Protein AF-A0A2P5XQJ5-F1 (afdb_monomer_lite)

Secondary structure (DSSP, 8-state):
-HHHHHHH-TT-SS---EEEE---HHHHHHH-TTS---GGGHHHHHHHHHHHHHH-S-EEEE--TTTTHHHHHHHHHHHHHHHHHHHHHT----

Structure (mmCIF, N/CA/C/O backbone):
data_AF-A0A2P5XQJ5-F1
#
_entry.id   AF-A0A2P5XQJ5-F1
#
loop_
_atom_site.group_PDB
_atom_site.id
_atom_site.type_symbol
_atom_site.label_atom_id
_atom_site.label_alt_id
_atom_site.label_comp_id
_atom_site.label_asym_id
_atom_site.label_entity_id
_atom_site.label_seq_id
_atom_site.pdbx_PDB_ins_code
_atom_site.Cartn_x
_atom_site.Cartn_y
_atom_site.Cartn_z
_atom_site.occupancy
_atom_site.B_iso_or_equiv
_atom_site.auth_seq_id
_atom_site.auth_comp_id
_atom_site.auth_asym_id
_atom_site.auth_atom_id
_atom_site.pdbx_PDB_model_num
ATOM 1 N N . MET A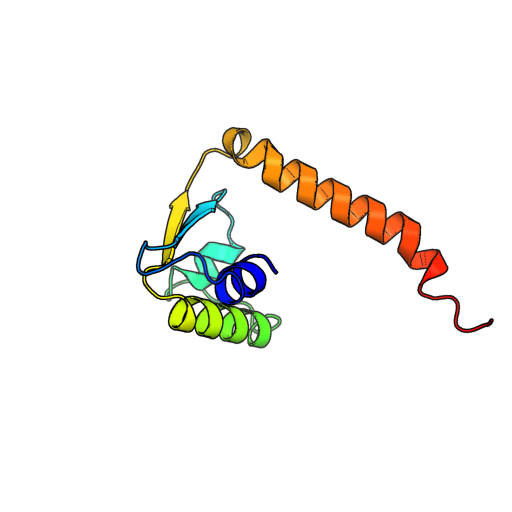 1 1 ? -1.670 5.626 -4.931 1.00 58.56 1 MET A N 1
ATOM 2 C CA . MET A 1 1 ? -2.295 6.428 -6.012 1.00 58.56 1 MET A CA 1
ATOM 3 C C . MET A 1 1 ? -3.380 5.653 -6.761 1.00 58.56 1 MET A C 1
ATOM 5 O O . MET A 1 1 ? -4.448 6.214 -6.951 1.00 58.56 1 MET A O 1
ATOM 9 N N . ALA A 1 2 ? -3.165 4.374 -7.104 1.00 67.62 2 ALA A N 1
ATOM 10 C CA . ALA A 1 2 ? -4.147 3.539 -7.811 1.00 67.62 2 ALA A CA 1
ATOM 11 C C . ALA A 1 2 ? -5.531 3.469 -7.130 1.00 67.62 2 ALA A C 1
ATOM 13 O O . ALA A 1 2 ? -6.533 3.754 -7.769 1.00 67.62 2 ALA A O 1
ATOM 14 N N . LEU A 1 3 ? -5.599 3.218 -5.817 1.00 67.69 3 LEU A N 1
ATOM 15 C CA . LEU A 1 3 ? -6.870 3.158 -5.069 1.00 67.69 3 LEU A CA 1
ATOM 16 C C . LEU A 1 3 ? -7.719 4.447 -5.165 1.00 67.69 3 LEU A C 1
ATOM 18 O O . LEU A 1 3 ? -8.940 4.382 -5.254 1.00 67.69 3 LEU A O 1
ATOM 22 N N . LYS A 1 4 ? -7.085 5.632 -5.212 1.00 70.69 4 LYS A N 1
ATOM 23 C CA . LYS A 1 4 ? -7.796 6.912 -5.427 1.00 70.69 4 LYS A CA 1
ATOM 24 C C . LYS A 1 4 ? -8.408 7.002 -6.828 1.00 70.69 4 LYS A C 1
ATOM 26 O O . LYS A 1 4 ? -9.431 7.657 -6.987 1.00 70.69 4 LYS A O 1
ATOM 31 N N . LEU A 1 5 ? -7.750 6.419 -7.834 1.00 70.00 5 LEU A N 1
ATOM 32 C CA . LEU A 1 5 ? -8.275 6.358 -9.200 1.00 70.00 5 LEU A CA 1
ATOM 33 C C . LEU A 1 5 ? -9.464 5.398 -9.260 1.00 70.00 5 LEU A C 1
ATOM 35 O O . LEU A 1 5 ? -10.485 5.758 -9.831 1.00 70.00 5 LEU A O 1
ATOM 39 N N . PHE A 1 6 ? -9.366 4.246 -8.588 1.00 69.94 6 PHE A N 1
ATOM 40 C CA . PHE A 1 6 ? -10.463 3.281 -8.487 1.00 69.94 6 PHE A CA 1
ATOM 41 C C . PHE A 1 6 ? -11.716 3.878 -7.840 1.00 69.94 6 PHE A C 1
ATOM 43 O O . PHE A 1 6 ? -12.790 3.753 -8.409 1.00 69.94 6 PHE A O 1
ATOM 50 N N . LEU A 1 7 ? -11.586 4.623 -6.736 1.00 69.12 7 LEU A N 1
ATOM 51 C CA . LEU A 1 7 ? -12.730 5.315 -6.117 1.00 69.12 7 LEU A CA 1
ATOM 52 C C . LEU A 1 7 ? -13.412 6.351 -7.015 1.00 69.12 7 LEU A C 1
ATOM 54 O O . LEU A 1 7 ? -14.569 6.689 -6.791 1.00 69.12 7 LEU A O 1
ATOM 58 N N . LYS A 1 8 ? -12.685 6.918 -7.980 1.00 75.31 8 LYS A N 1
ATOM 59 C CA . LYS A 1 8 ? -13.226 7.916 -8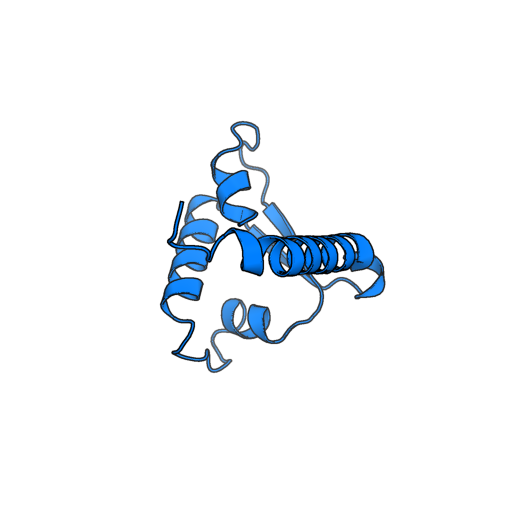.910 1.00 75.31 8 LYS A CA 1
ATOM 60 C C . LYS A 1 8 ? -13.812 7.291 -10.172 1.00 75.31 8 LYS A C 1
ATOM 62 O O . LYS A 1 8 ? -14.520 7.981 -10.900 1.00 75.31 8 LYS A O 1
ATOM 67 N N . ALA A 1 9 ? -13.497 6.031 -10.457 1.00 70.75 9 ALA A N 1
ATOM 68 C CA . ALA A 1 9 ? -14.023 5.335 -11.615 1.00 70.75 9 ALA A CA 1
ATOM 69 C C . ALA A 1 9 ? -15.469 4.906 -11.325 1.00 70.75 9 ALA A C 1
ATOM 71 O O . ALA A 1 9 ? -15.717 4.036 -10.500 1.00 70.75 9 ALA A O 1
ATOM 72 N N . THR A 1 10 ? -16.429 5.499 -12.033 1.00 59.59 10 THR A N 1
ATOM 73 C CA . THR A 1 10 ? -17.875 5.229 -11.910 1.00 59.59 10 THR A CA 1
ATOM 74 C C . THR A 1 10 ? -18.302 3.839 -12.404 1.00 59.59 10 THR A C 1
ATOM 76 O O . THR A 1 10 ? -19.484 3.526 -12.391 1.00 59.59 10 THR A O 1
ATOM 79 N N . MET A 1 11 ? -17.361 3.010 -12.864 1.00 58.00 11 MET A N 1
ATOM 80 C CA . MET A 1 11 ? -17.630 1.759 -13.584 1.00 58.00 11 MET A CA 1
ATOM 81 C C . MET A 1 11 ? -17.676 0.502 -12.708 1.00 58.00 11 MET A C 1
ATOM 83 O O . MET A 1 11 ? -17.942 -0.579 -13.226 1.00 58.00 11 MET A O 1
ATOM 87 N N . PHE A 1 12 ? -17.408 0.607 -11.407 1.00 55.25 12 PHE A N 1
ATOM 88 C CA . PHE A 1 12 ? -17.330 -0.560 -10.530 1.00 55.25 12 PHE A CA 1
ATOM 89 C C . PHE A 1 12 ? -18.500 -0.567 -9.550 1.00 55.25 12 PHE A C 1
ATOM 91 O O . PHE A 1 12 ? -18.364 -0.231 -8.378 1.00 55.25 12 PHE A O 1
ATOM 98 N N . GLU A 1 13 ? -19.673 -0.963 -10.040 1.00 53.72 13 GLU A N 1
ATOM 99 C CA . GLU A 1 13 ? -20.730 -1.446 -9.159 1.00 53.72 13 GLU A CA 1
ATOM 100 C C . GLU A 1 13 ? -20.271 -2.784 -8.564 1.00 53.72 13 GLU A C 1
ATOM 102 O O . GLU A 1 13 ? -20.104 -3.761 -9.285 1.00 53.72 13 GLU A O 1
ATOM 107 N N . SER A 1 14 ? -20.056 -2.843 -7.248 1.00 55.66 14 SER A N 1
ATOM 108 C CA . SER A 1 14 ? -20.088 -4.072 -6.431 1.00 55.66 14 SER A CA 1
ATOM 109 C C . SER A 1 14 ? -19.065 -5.199 -6.698 1.00 55.66 14 SER A C 1
ATOM 111 O O . SER A 1 14 ? -19.074 -6.184 -5.956 1.00 55.66 14 SER A O 1
ATOM 113 N N . HIS A 1 15 ? -18.194 -5.132 -7.704 1.00 60.88 15 HIS A N 1
ATOM 114 C CA . HIS A 1 15 ? -17.239 -6.216 -7.959 1.00 60.88 15 HIS A CA 1
ATOM 115 C C . HIS A 1 15 ? -15.985 -5.979 -7.115 1.00 60.88 15 HIS A C 1
ATOM 117 O O . HIS A 1 15 ? -15.278 -4.993 -7.311 1.00 60.88 15 HIS A O 1
ATOM 123 N N . GLY A 1 16 ? -15.748 -6.859 -6.139 1.00 69.94 16 GLY A N 1
ATOM 124 C CA . GLY A 1 16 ? -14.619 -6.755 -5.217 1.00 69.94 16 GLY A CA 1
ATOM 125 C C . GLY A 1 16 ? -13.290 -6.533 -5.945 1.00 69.94 16 GLY A C 1
ATOM 126 O O . GLY A 1 16 ? -12.983 -7.206 -6.930 1.00 69.94 16 GLY A O 1
ATOM 127 N N . LEU A 1 17 ? -12.505 -5.564 -5.474 1.00 80.12 17 LEU A N 1
ATOM 128 C CA . LEU A 1 17 ? -11.223 -5.210 -6.075 1.00 80.12 17 LEU A CA 1
ATOM 129 C C . LEU A 1 17 ? -10.158 -6.234 -5.666 1.00 80.12 17 LEU A C 1
ATOM 131 O O . LEU A 1 17 ? -9.755 -6.281 -4.505 1.00 80.12 17 LEU A O 1
ATOM 135 N N . LEU A 1 18 ? -9.661 -7.022 -6.617 1.00 84.19 18 LEU A N 1
ATOM 136 C CA . LEU A 1 18 ? -8.535 -7.925 -6.384 1.00 84.19 18 LEU A CA 1
ATOM 137 C C . LEU A 1 18 ? -7.215 -7.226 -6.723 1.00 84.19 18 LEU A C 1
ATOM 139 O O . LEU A 1 18 ? -7.005 -6.762 -7.842 1.00 84.19 18 LEU A O 1
ATOM 143 N N . ILE A 1 19 ? -6.325 -7.140 -5.737 1.00 83.25 19 ILE A N 1
ATOM 144 C CA . ILE A 1 19 ? -5.008 -6.519 -5.859 1.00 83.25 19 ILE A CA 1
ATOM 145 C C . ILE A 1 19 ? -3.955 -7.620 -5.863 1.00 83.25 19 ILE A C 1
ATOM 147 O O . ILE A 1 19 ? -3.654 -8.228 -4.832 1.00 83.25 19 ILE A O 1
ATOM 151 N N . GLU A 1 20 ? -3.375 -7.848 -7.035 1.00 85.56 20 GLU A N 1
ATOM 152 C CA . GLU A 1 20 ? -2.225 -8.728 -7.205 1.00 85.56 20 GLU A CA 1
ATOM 153 C C . GLU A 1 20 ? -0.942 -8.006 -6.790 1.00 85.56 20 GLU A C 1
ATOM 155 O O . GLU A 1 20 ? -0.698 -6.855 -7.168 1.00 85.56 20 GLU A O 1
ATOM 160 N N . ARG A 1 21 ? -0.118 -8.672 -5.981 1.00 78.62 21 ARG A N 1
ATOM 161 C CA . ARG A 1 21 ? 1.104 -8.085 -5.427 1.00 78.62 21 ARG A CA 1
ATOM 162 C C . ARG A 1 21 ? 2.257 -9.065 -5.386 1.00 78.62 21 ARG A C 1
ATOM 164 O O . ARG A 1 21 ? 2.061 -10.261 -5.215 1.00 78.62 21 ARG A O 1
ATOM 171 N N . ASP A 1 22 ? 3.471 -8.540 -5.400 1.00 80.69 22 ASP A N 1
ATOM 172 C CA . ASP A 1 22 ? 4.620 -9.293 -4.924 1.00 80.69 22 ASP A CA 1
ATOM 173 C C . ASP A 1 22 ? 4.610 -9.376 -3.379 1.00 80.69 22 ASP A C 1
ATOM 175 O O . ASP A 1 22 ? 4.090 -8.485 -2.686 1.00 80.69 22 ASP A O 1
ATOM 179 N N . PRO A 1 23 ? 5.157 -10.456 -2.797 1.00 69.69 23 PRO A N 1
ATOM 180 C CA . PRO A 1 23 ? 5.273 -10.596 -1.352 1.00 69.69 23 PRO A CA 1
ATOM 181 C C . PRO A 1 23 ? 6.301 -9.594 -0.804 1.00 69.69 23 PRO A C 1
ATOM 183 O O . PRO A 1 23 ? 7.481 -9.895 -0.654 1.00 69.69 23 PRO A O 1
ATOM 186 N N . SER A 1 24 ? 5.840 -8.382 -0.499 1.00 76.50 24 SER A N 1
ATOM 187 C CA . SER A 1 24 ? 6.627 -7.326 0.138 1.00 76.50 24 SER A CA 1
ATOM 188 C C . SER A 1 24 ? 6.243 -7.135 1.607 1.00 76.50 24 SER A C 1
ATOM 190 O O . SER A 1 24 ? 5.086 -7.308 2.006 1.00 76.50 24 SER A O 1
ATOM 192 N N . THR A 1 25 ? 7.221 -6.731 2.422 1.00 74.19 25 THR A N 1
ATOM 193 C CA . THR A 1 25 ? 7.045 -6.465 3.860 1.00 74.19 25 THR A CA 1
ATOM 194 C C . THR A 1 25 ? 6.068 -5.320 4.122 1.00 74.19 25 THR A C 1
ATOM 196 O O . THR A 1 25 ? 5.314 -5.362 5.088 1.00 74.19 25 THR A O 1
ATOM 199 N N . ALA A 1 26 ? 6.030 -4.325 3.231 1.00 71.94 26 ALA A N 1
ATOM 200 C CA . ALA A 1 26 ? 5.192 -3.139 3.386 1.00 71.94 26 ALA A CA 1
ATOM 201 C C . ALA A 1 26 ? 3.695 -3.464 3.426 1.00 71.94 26 ALA A C 1
ATOM 203 O O . ALA A 1 26 ? 2.950 -2.857 4.187 1.00 71.94 26 ALA A O 1
ATOM 204 N N . ILE A 1 27 ? 3.262 -4.444 2.632 1.00 76.06 27 ILE A N 1
ATOM 205 C CA . ILE A 1 27 ? 1.863 -4.874 2.607 1.00 76.06 27 ILE A CA 1
ATOM 206 C C . ILE A 1 27 ? 1.571 -5.855 3.748 1.00 76.06 27 ILE A C 1
ATOM 208 O O . ILE A 1 27 ? 0.456 -5.883 4.256 1.00 76.06 27 ILE A O 1
ATOM 212 N N . LEU A 1 28 ? 2.565 -6.616 4.219 1.00 79.75 28 LEU A N 1
ATOM 213 C CA . LEU A 1 28 ? 2.393 -7.432 5.427 1.00 79.75 28 LEU A CA 1
ATOM 214 C C . LEU A 1 28 ? 2.099 -6.566 6.658 1.00 79.75 28 LEU A C 1
ATOM 216 O O . LEU A 1 28 ? 1.260 -6.953 7.455 1.00 79.75 28 LEU A O 1
ATOM 220 N N . TRP A 1 29 ? 2.691 -5.372 6.768 1.00 81.38 29 TRP A N 1
ATOM 221 C CA . TRP A 1 29 ? 2.339 -4.397 7.815 1.00 81.38 29 TRP A CA 1
ATOM 222 C C . TRP A 1 29 ? 0.902 -3.874 7.740 1.00 81.38 29 TRP A C 1
ATOM 224 O O . TRP A 1 29 ? 0.434 -3.257 8.691 1.00 81.38 29 TRP A O 1
ATOM 234 N N . PHE A 1 30 ? 0.238 -4.056 6.601 1.00 79.31 30 PHE A N 1
ATOM 235 C CA . PHE A 1 30 ? -1.138 -3.626 6.384 1.00 79.31 30 PHE A CA 1
ATOM 236 C C . PHE A 1 30 ? -2.134 -4.781 6.555 1.00 79.31 30 PHE A C 1
ATOM 238 O O . PHE A 1 30 ? -3.197 -4.595 7.128 1.00 79.31 30 PHE A O 1
ATOM 245 N N . ILE A 1 31 ? -1.798 -5.976 6.061 1.00 79.25 31 ILE A N 1
ATOM 246 C CA . ILE A 1 31 ? -2.693 -7.145 6.091 1.00 79.25 31 ILE A CA 1
ATOM 247 C C . ILE A 1 31 ? -2.627 -7.880 7.435 1.00 79.25 31 ILE A C 1
ATOM 249 O O . ILE A 1 31 ? -3.628 -8.428 7.888 1.00 79.25 31 ILE A O 1
ATOM 253 N N . ASP A 1 32 ? -1.449 -7.937 8.055 1.00 79.69 32 ASP A N 1
ATOM 254 C CA . ASP A 1 32 ? -1.208 -8.714 9.267 1.00 79.69 32 ASP A CA 1
ATOM 255 C C . ASP A 1 32 ? -1.003 -7.779 10.463 1.00 79.69 32 ASP A C 1
ATOM 257 O O . ASP A 1 32 ? 0.068 -7.197 10.649 1.00 79.69 32 ASP A O 1
ATOM 261 N N . ALA A 1 33 ? -2.036 -7.679 11.303 1.00 72.81 33 ALA A N 1
ATOM 262 C CA . ALA A 1 33 ? -2.037 -6.858 12.512 1.00 72.81 33 ALA A CA 1
ATOM 263 C C . ALA A 1 33 ? -0.971 -7.278 13.544 1.00 72.81 33 ALA A C 1
ATOM 265 O O . ALA A 1 33 ? -0.657 -6.505 14.448 1.00 72.81 33 ALA A O 1
ATOM 266 N N . SER A 1 34 ? -0.391 -8.480 13.425 1.00 74.94 34 SER A N 1
ATOM 267 C CA . SER A 1 34 ? 0.712 -8.922 14.288 1.00 74.94 34 SER A CA 1
ATOM 268 C C . SER A 1 34 ? 2.063 -8.312 13.900 1.00 74.94 34 SER A C 1
ATOM 270 O O . SER A 1 34 ? 3.022 -8.373 14.676 1.00 74.94 34 SER A O 1
ATOM 272 N N . LYS A 1 35 ? 2.178 -7.718 12.705 1.00 78.94 35 LYS A N 1
ATOM 273 C CA . LYS A 1 35 ? 3.421 -7.098 12.247 1.00 78.94 35 LYS A CA 1
ATOM 274 C C . LYS A 1 35 ? 3.500 -5.653 12.718 1.00 78.94 35 LYS A C 1
ATOM 276 O O . LYS A 1 35 ? 2.640 -4.831 12.428 1.00 78.94 35 LYS A O 1
ATOM 281 N N . LEU A 1 36 ? 4.605 -5.330 13.388 1.00 77.44 36 LEU A N 1
ATOM 282 C CA . LEU A 1 36 ? 4.915 -3.971 13.821 1.00 77.44 36 LEU A CA 1
ATOM 283 C C . LEU A 1 36 ? 5.054 -3.044 12.611 1.00 77.44 36 LEU A C 1
ATOM 285 O O . LEU A 1 36 ? 6.000 -3.143 11.826 1.00 77.44 36 LEU A O 1
ATOM 289 N N . GLN A 1 37 ? 4.090 -2.142 12.483 1.00 79.75 37 GLN A N 1
ATOM 290 C CA . GLN A 1 37 ? 4.072 -1.112 11.464 1.00 79.75 37 GLN A CA 1
ATOM 291 C C . GLN A 1 37 ? 5.033 0.026 11.852 1.00 79.75 37 GLN A C 1
ATOM 293 O O . GLN A 1 37 ? 4.990 0.509 12.987 1.00 79.75 37 GLN A O 1
ATOM 298 N N . PRO A 1 38 ? 5.894 0.510 10.940 1.00 85.00 38 PRO A N 1
ATOM 299 C CA . PRO A 1 38 ? 6.742 1.657 11.237 1.00 85.00 38 PRO A CA 1
ATOM 300 C C . PRO A 1 38 ? 5.901 2.928 11.415 1.00 85.00 38 PRO A C 1
ATOM 302 O O . PRO A 1 38 ? 5.216 3.359 10.484 1.00 85.00 38 PRO A O 1
ATOM 305 N N . TRP A 1 39 ? 6.019 3.588 12.572 1.00 84.62 39 TRP A N 1
ATOM 306 C CA . TRP A 1 39 ? 5.258 4.806 12.908 1.00 84.62 39 TRP A CA 1
ATOM 307 C C . TRP A 1 39 ? 5.430 5.935 11.884 1.00 84.62 39 TRP A C 1
ATOM 309 O O . TRP A 1 39 ? 4.521 6.731 11.667 1.00 84.62 39 TRP A O 1
ATOM 319 N N . LYS A 1 40 ? 6.590 5.993 11.213 1.00 89.62 40 LYS A N 1
ATOM 320 C CA . LYS A 1 40 ? 6.909 7.003 10.192 1.00 89.62 40 LYS A CA 1
ATOM 321 C C . LYS A 1 40 ? 5.899 7.020 9.036 1.00 89.62 40 LYS A C 1
ATOM 323 O O . LYS A 1 40 ? 5.779 8.034 8.357 1.00 89.62 40 LYS A O 1
ATOM 328 N N . PHE A 1 41 ? 5.182 5.920 8.812 1.00 84.00 41 PHE A N 1
ATOM 329 C CA . PHE A 1 41 ? 4.212 5.780 7.727 1.00 84.00 41 PHE A CA 1
ATOM 330 C C . PHE A 1 41 ? 2.760 5.698 8.219 1.00 84.00 41 PHE A C 1
ATOM 332 O O . PHE A 1 41 ? 1.877 5.397 7.424 1.00 84.00 41 PHE A O 1
ATOM 339 N N . TRP A 1 42 ? 2.492 5.988 9.495 1.00 84.38 42 TRP A N 1
ATOM 340 C CA . TRP A 1 42 ? 1.162 5.878 10.107 1.00 84.38 42 TRP A CA 1
ATOM 341 C C . TRP A 1 42 ? 0.054 6.584 9.312 1.00 84.38 42 TRP A C 1
ATOM 343 O O . TRP A 1 42 ? -0.963 5.979 8.979 1.00 84.38 42 TRP A O 1
ATOM 353 N N . GLU A 1 43 ? 0.282 7.842 8.926 1.00 87.25 43 GLU A N 1
ATOM 354 C CA . GLU A 1 43 ? -0.672 8.625 8.127 1.00 87.25 43 GLU A CA 1
ATOM 355 C C . GLU A 1 43 ? -0.944 7.990 6.759 1.00 87.25 43 GLU A C 1
ATOM 357 O O . GLU A 1 43 ? -2.077 7.975 6.282 1.00 87.25 43 GLU A O 1
ATOM 362 N N . LEU A 1 44 ? 0.090 7.421 6.132 1.00 86.25 44 LEU A N 1
ATOM 363 C CA . LEU A 1 44 ? -0.049 6.731 4.854 1.00 86.25 44 LEU A CA 1
ATOM 364 C C . LEU A 1 44 ? -0.907 5.472 5.007 1.00 86.25 44 LEU A C 1
ATOM 366 O O . LEU A 1 44 ? -1.746 5.206 4.149 1.00 86.25 44 LEU A O 1
ATOM 370 N N . PHE A 1 45 ? -0.716 4.717 6.087 1.00 85.56 45 PHE A N 1
ATOM 371 C CA . PHE A 1 45 ? -1.493 3.513 6.349 1.00 85.56 45 PHE A CA 1
ATOM 372 C C . PHE A 1 45 ? -2.952 3.825 6.650 1.00 85.56 45 PHE A C 1
ATOM 374 O O . PHE A 1 45 ? -3.808 3.311 5.936 1.00 85.56 45 PHE A O 1
ATOM 381 N N . LYS A 1 46 ? -3.239 4.759 7.564 1.00 87.12 46 LYS A N 1
ATOM 382 C CA . LYS A 1 46 ? -4.611 5.242 7.806 1.00 87.12 46 LYS A CA 1
ATOM 383 C C . LYS A 1 46 ? -5.293 5.715 6.531 1.00 87.12 46 LYS A C 1
ATOM 385 O O . LYS A 1 46 ? -6.478 5.479 6.299 1.00 87.12 46 LYS A O 1
ATOM 390 N N . PHE A 1 47 ? -4.535 6.411 5.691 1.00 87.75 47 PHE A N 1
ATOM 391 C CA . PHE A 1 47 ? -5.034 6.873 4.413 1.00 87.75 47 PHE A CA 1
ATOM 392 C C . PHE A 1 47 ? -5.416 5.700 3.493 1.00 87.75 47 PHE A C 1
ATOM 394 O O . PHE A 1 47 ? -6.471 5.745 2.865 1.00 87.75 47 PHE A O 1
ATOM 401 N N . ILE A 1 48 ? -4.598 4.645 3.420 1.00 84.62 48 ILE A N 1
ATOM 402 C CA . ILE A 1 48 ? -4.899 3.436 2.637 1.00 84.62 48 ILE A CA 1
ATOM 403 C C . ILE A 1 48 ? -6.087 2.668 3.231 1.00 84.62 48 ILE A C 1
ATOM 405 O O . ILE A 1 48 ? -6.958 2.272 2.462 1.00 84.62 48 ILE A O 1
ATOM 409 N N . GLU A 1 49 ? -6.159 2.503 4.555 1.00 85.94 49 GLU A N 1
ATOM 410 C CA . GLU A 1 49 ? -7.281 1.848 5.254 1.00 85.94 49 GLU A CA 1
ATOM 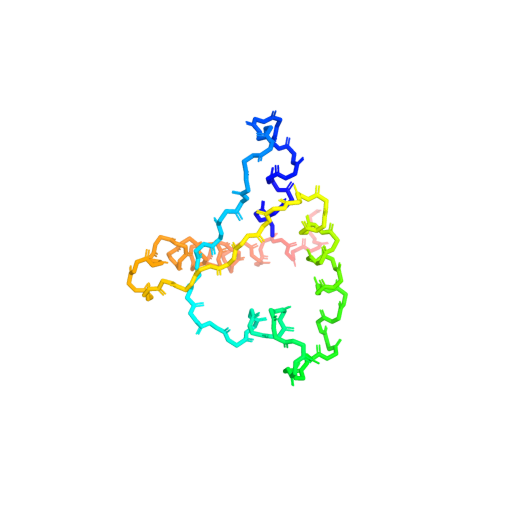411 C C . GLU A 1 49 ? -8.612 2.502 4.877 1.00 85.94 49 GLU A C 1
ATOM 413 O O . GLU A 1 49 ? -9.515 1.834 4.384 1.00 85.94 49 GLU A O 1
ATOM 418 N N . ASN A 1 50 ? -8.686 3.833 4.969 1.00 86.50 50 ASN A N 1
ATOM 419 C CA . ASN A 1 50 ? -9.877 4.601 4.602 1.00 86.50 50 ASN A CA 1
ATOM 420 C C . ASN A 1 50 ? -10.272 4.397 3.128 1.00 86.50 50 ASN A C 1
ATOM 422 O O . ASN A 1 50 ? -11.452 4.326 2.789 1.00 86.50 50 ASN A O 1
ATOM 426 N N . LEU A 1 51 ? -9.292 4.293 2.222 1.00 83.50 51 LEU A N 1
ATOM 427 C CA . LEU A 1 51 ? -9.582 4.001 0.816 1.00 83.50 51 LEU A CA 1
ATOM 428 C C . LEU A 1 51 ? -10.125 2.586 0.629 1.00 83.50 51 LEU A C 1
ATOM 430 O O . LEU A 1 51 ? -11.059 2.404 -0.143 1.00 83.50 51 LEU A O 1
ATOM 434 N N . VAL A 1 52 ? -9.543 1.601 1.310 1.00 83.56 52 VAL A N 1
ATOM 435 C CA . VAL A 1 52 ? -9.981 0.204 1.243 1.00 83.56 52 VAL A CA 1
ATOM 436 C C . VAL A 1 52 ? -11.402 0.055 1.785 1.00 83.56 52 VAL A C 1
ATOM 438 O O . VAL A 1 52 ? -12.231 -0.565 1.123 1.00 83.56 52 VAL A O 1
ATOM 441 N N . GLU A 1 53 ? -11.709 0.690 2.918 1.00 83.38 53 GLU A N 1
ATOM 442 C CA . GLU A 1 53 ? -13.062 0.735 3.486 1.00 83.38 53 GLU A CA 1
ATOM 443 C C . GLU A 1 53 ? -14.069 1.374 2.525 1.00 83.38 53 GLU A C 1
ATOM 445 O O . GLU A 1 53 ? -15.153 0.835 2.323 1.00 83.38 53 GLU A O 1
ATOM 450 N N . LYS A 1 54 ? -13.706 2.497 1.892 1.00 82.56 54 LYS A N 1
ATOM 451 C CA . LYS A 1 54 ? -14.585 3.189 0.937 1.00 82.56 54 LYS A CA 1
ATOM 452 C C . LYS A 1 54 ? -14.835 2.407 -0.345 1.00 82.56 54 LYS A C 1
ATOM 454 O O . LYS A 1 54 ? -15.907 2.549 -0.920 1.00 82.56 54 LYS A O 1
ATOM 459 N N . ILE A 1 55 ? -13.844 1.656 -0.825 1.00 80.94 55 ILE A N 1
ATOM 460 C CA . ILE A 1 55 ? -14.001 0.816 -2.020 1.00 80.94 55 ILE A CA 1
ATOM 461 C C . ILE A 1 55 ? -14.881 -0.391 -1.683 1.00 80.94 55 ILE A C 1
ATOM 463 O O . ILE A 1 55 ? -15.767 -0.730 -2.461 1.00 80.94 55 ILE A O 1
ATOM 467 N N . GLY A 1 56 ? -14.663 -1.010 -0.518 1.00 79.38 56 GLY A N 1
ATOM 468 C CA . GLY A 1 56 ? -15.334 -2.246 -0.126 1.00 79.38 56 GLY A CA 1
ATOM 469 C C . GLY A 1 56 ? -14.873 -3.455 -0.952 1.00 79.38 56 GLY A C 1
ATOM 470 O O . GLY A 1 56 ? -14.440 -3.340 -2.096 1.00 79.38 56 GLY A O 1
ATOM 471 N N . GLY A 1 57 ? -14.916 -4.653 -0.361 1.00 78.81 57 GLY A N 1
ATOM 472 C CA . GLY A 1 57 ? -14.617 -5.898 -1.086 1.00 78.81 57 GLY A CA 1
ATOM 473 C C . GLY A 1 57 ? -13.199 -5.997 -1.670 1.00 78.81 57 GLY A C 1
ATOM 474 O O . GLY A 1 57 ? -13.005 -6.683 -2.670 1.00 78.81 57 GLY A O 1
ATOM 475 N N . VAL A 1 58 ? -12.209 -5.311 -1.086 1.00 83.25 58 VAL A N 1
ATOM 476 C CA . VAL A 1 58 ? -10.813 -5.377 -1.546 1.00 83.25 58 VAL A CA 1
ATOM 477 C C . VAL A 1 58 ? -10.145 -6.649 -1.026 1.00 83.25 58 VAL A C 1
ATOM 479 O O . VAL A 1 58 ? -10.171 -6.925 0.172 1.00 83.25 58 VAL A O 1
ATOM 482 N N . THR A 1 59 ? -9.498 -7.404 -1.909 1.00 84.56 59 THR A N 1
ATOM 483 C CA . THR A 1 59 ? -8.719 -8.601 -1.565 1.00 84.56 59 THR A CA 1
ATOM 484 C C . THR A 1 59 ? -7.293 -8.479 -2.085 1.00 84.56 59 THR A C 1
ATOM 486 O O . THR A 1 59 ? -7.045 -7.860 -3.117 1.00 84.56 59 THR A O 1
ATOM 489 N N . PHE A 1 60 ? -6.335 -9.061 -1.365 1.00 84.06 60 PHE A N 1
ATOM 490 C CA . PHE A 1 60 ? -4.920 -9.024 -1.729 1.00 84.06 60 PHE A CA 1
ATOM 491 C C . PHE A 1 60 ? -4.423 -10.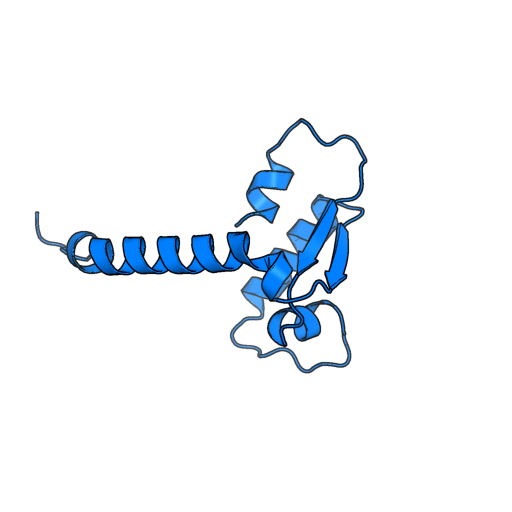436 -2.017 1.00 84.06 60 PHE A C 1
ATOM 493 O O . PHE A 1 60 ? -4.487 -11.298 -1.141 1.00 84.06 60 PHE A O 1
ATOM 500 N N . THR A 1 61 ? -3.864 -10.647 -3.206 1.00 85.94 61 THR A N 1
ATOM 501 C CA . THR A 1 61 ? -3.334 -11.948 -3.633 1.00 85.94 61 THR A CA 1
ATOM 502 C C . THR A 1 61 ? -1.856 -11.828 -3.961 1.00 85.94 61 THR A C 1
ATOM 504 O O . THR A 1 61 ? -1.433 -10.918 -4.673 1.00 85.94 61 THR A O 1
ATOM 507 N N . ASN A 1 62 ? -1.053 -12.752 -3.435 1.00 85.19 62 ASN A N 1
ATOM 508 C CA . ASN A 1 62 ? 0.364 -12.821 -3.767 1.00 85.19 62 ASN A CA 1
ATOM 509 C C . ASN A 1 62 ? 0.546 -13.467 -5.142 1.00 85.19 62 ASN A C 1
ATOM 511 O O . ASN A 1 62 ? 0.078 -14.580 -5.368 1.00 85.19 62 ASN A O 1
ATOM 515 N N . ILE A 1 63 ? 1.284 -12.793 -6.014 1.00 85.62 63 ILE A N 1
ATOM 516 C CA . ILE A 1 63 ? 1.747 -13.301 -7.300 1.00 85.62 63 ILE A CA 1
ATOM 517 C C . ILE A 1 63 ? 3.274 -13.374 -7.313 1.00 85.62 63 ILE A C 1
ATOM 519 O O . ILE A 1 63 ? 3.967 -12.687 -6.554 1.00 85.62 63 ILE A O 1
ATOM 523 N N . PHE A 1 64 ? 3.808 -14.220 -8.191 1.00 79.50 64 PHE A N 1
ATOM 524 C CA . PHE A 1 64 ? 5.244 -14.274 -8.434 1.00 79.50 64 PHE A CA 1
ATOM 525 C C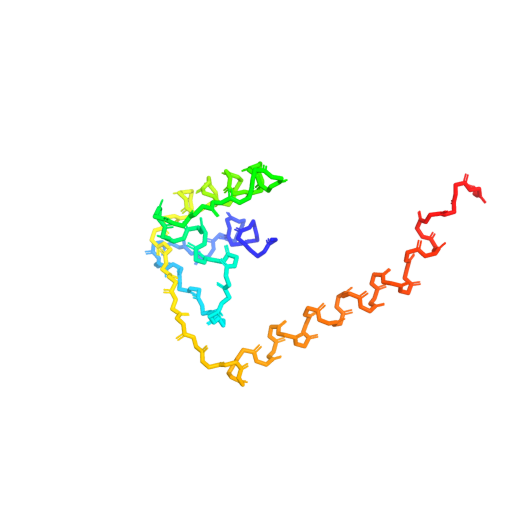 . PHE A 1 64 ? 5.748 -12.932 -8.966 1.00 79.50 64 PHE A C 1
ATOM 527 O O . PHE A 1 64 ? 5.061 -12.228 -9.711 1.00 79.50 64 PHE A O 1
ATOM 534 N N . ARG A 1 65 ? 6.974 -12.566 -8.587 1.00 74.38 65 ARG A N 1
ATOM 535 C CA . ARG A 1 65 ? 7.561 -11.274 -8.955 1.00 74.38 65 ARG A CA 1
ATOM 536 C C . ARG A 1 65 ? 7.668 -11.110 -10.472 1.00 74.38 65 ARG A C 1
ATOM 538 O O . ARG A 1 65 ? 7.499 -9.993 -10.956 1.00 74.38 65 ARG A O 1
ATOM 545 N N . GLU A 1 66 ? 7.915 -12.194 -11.211 1.00 75.50 66 GLU A N 1
ATOM 546 C CA . GLU A 1 66 ? 7.956 -12.166 -12.676 1.00 75.50 66 GLU A CA 1
ATOM 547 C C . GLU A 1 66 ? 6.596 -11.786 -13.280 1.00 75.50 66 GLU A C 1
ATOM 549 O O . GLU A 1 66 ? 6.549 -11.027 -14.247 1.00 75.50 66 GLU A O 1
ATOM 554 N N . ALA A 1 67 ? 5.490 -12.230 -12.670 1.00 76.38 67 ALA A N 1
ATOM 555 C CA . ALA A 1 67 ? 4.137 -11.868 -13.094 1.00 76.38 67 ALA A CA 1
ATOM 556 C C . ALA A 1 67 ? 3.807 -10.391 -12.800 1.00 76.38 67 ALA A C 1
ATOM 558 O O . ALA A 1 67 ? 3.046 -9.768 -13.535 1.00 76.38 67 ALA A O 1
ATOM 559 N N . ASN A 1 68 ? 4.454 -9.781 -11.797 1.00 80.56 68 ASN A N 1
ATOM 560 C CA . ASN A 1 68 ? 4.311 -8.355 -11.468 1.00 80.56 68 ASN A CA 1
ATOM 561 C C . ASN A 1 68 ? 5.237 -7.435 -12.304 1.00 80.56 68 ASN A C 1
ATOM 563 O O . ASN A 1 68 ? 5.498 -6.280 -11.942 1.00 80.56 68 ASN A O 1
ATOM 567 N N . GLY A 1 69 ? 5.780 -7.945 -13.416 1.00 82.56 69 GLY A N 1
ATOM 568 C CA . GLY A 1 69 ? 6.788 -7.264 -14.231 1.00 82.56 69 GLY A CA 1
ATOM 569 C C . GLY A 1 69 ? 6.346 -5.894 -14.752 1.00 82.56 69 GLY A C 1
ATOM 570 O O . GLY A 1 69 ? 7.133 -4.947 -14.706 1.00 82.56 69 GLY A O 1
ATOM 571 N N . LEU A 1 70 ? 5.082 -5.758 -15.171 1.00 84.88 70 LEU A N 1
ATOM 572 C CA . LEU A 1 70 ? 4.528 -4.491 -15.664 1.00 84.88 70 LEU A CA 1
ATOM 573 C C . LEU A 1 70 ? 4.495 -3.417 -14.569 1.00 84.88 70 LEU A C 1
ATOM 575 O O . LEU A 1 70 ? 4.964 -2.303 -14.788 1.00 84.88 70 LEU A O 1
ATOM 579 N N . SER A 1 71 ? 3.998 -3.757 -13.377 1.00 83.38 71 SER A N 1
ATOM 580 C CA . SER A 1 71 ? 3.949 -2.831 -12.237 1.00 83.38 71 SER A CA 1
ATOM 581 C C . SER A 1 71 ? 5.353 -2.377 -11.832 1.00 83.38 71 SER A C 1
ATOM 583 O O . SER A 1 71 ? 5.609 -1.186 -11.650 1.00 83.38 71 SER A O 1
ATOM 585 N N . ASN A 1 72 ? 6.306 -3.313 -11.788 1.00 84.12 72 ASN A N 1
ATOM 586 C CA . ASN A 1 72 ? 7.707 -3.021 -11.494 1.00 84.12 72 ASN A CA 1
ATOM 587 C C . ASN A 1 72 ? 8.358 -2.124 -12.565 1.00 84.12 72 ASN A C 1
ATOM 589 O O . ASN A 1 72 ? 9.097 -1.197 -12.228 1.00 84.12 72 ASN A O 1
ATOM 593 N N . ALA A 1 73 ? 8.082 -2.363 -13.850 1.00 86.50 73 ALA A N 1
ATOM 594 C CA . ALA A 1 73 ? 8.580 -1.530 -14.943 1.00 86.50 73 ALA A CA 1
ATOM 595 C C . ALA A 1 73 ? 8.003 -0.107 -14.881 1.00 86.50 73 ALA A C 1
ATOM 597 O O . ALA A 1 73 ? 8.754 0.863 -14.984 1.00 86.50 73 ALA A O 1
ATOM 598 N N . LEU A 1 74 ? 6.696 0.026 -14.637 1.00 86.62 74 LEU A N 1
ATOM 599 C CA . LEU A 1 74 ? 6.028 1.320 -14.491 1.00 86.62 74 LEU A CA 1
ATOM 600 C C . LEU A 1 74 ? 6.547 2.103 -13.281 1.00 86.62 74 LEU A C 1
ATOM 602 O O . LEU A 1 74 ? 6.783 3.304 -13.389 1.00 86.62 74 LEU A O 1
ATOM 606 N N . ALA A 1 75 ? 6.783 1.434 -12.149 1.00 85.69 75 ALA A N 1
ATOM 607 C CA . ALA A 1 75 ? 7.361 2.065 -10.965 1.00 85.69 75 ALA A CA 1
ATOM 608 C C . ALA A 1 75 ? 8.767 2.623 -11.245 1.00 85.69 75 ALA A C 1
ATOM 610 O O . ALA A 1 75 ? 9.068 3.762 -10.883 1.00 85.69 75 ALA A O 1
ATOM 611 N N . LYS A 1 76 ? 9.613 1.852 -11.942 1.00 87.94 76 LYS A N 1
ATOM 612 C CA . LYS A 1 76 ? 10.945 2.308 -12.368 1.00 87.94 76 LYS A CA 1
ATOM 613 C C . LYS A 1 76 ? 10.859 3.478 -13.338 1.00 87.94 76 LYS A C 1
ATOM 615 O O . LYS A 1 76 ? 11.563 4.462 -13.149 1.00 87.94 76 LYS A O 1
ATOM 620 N N . PHE A 1 77 ? 9.979 3.394 -14.334 1.00 88.44 77 PHE A N 1
ATOM 621 C CA . PHE A 1 77 ? 9.780 4.468 -15.301 1.00 88.44 77 PHE A CA 1
ATOM 622 C C . PHE A 1 77 ? 9.347 5.767 -14.616 1.00 88.44 77 PHE A C 1
ATOM 624 O O . PHE A 1 77 ? 9.954 6.810 -14.843 1.00 88.44 77 PHE A O 1
ATOM 631 N N . ALA A 1 78 ? 8.359 5.703 -13.720 1.00 85.12 78 ALA A N 1
ATOM 632 C CA . ALA A 1 78 ? 7.895 6.865 -12.967 1.00 85.12 78 ALA A CA 1
ATOM 633 C C . ALA A 1 78 ? 9.017 7.488 -12.123 1.00 85.12 78 ALA A C 1
ATOM 635 O O . ALA A 1 78 ? 9.160 8.710 -12.102 1.00 85.12 78 ALA A O 1
ATOM 636 N N . TYR A 1 79 ? 9.844 6.663 -11.474 1.00 85.06 79 TYR A N 1
ATOM 637 C CA . TYR A 1 79 ? 11.010 7.143 -10.736 1.00 85.06 79 TYR A CA 1
ATOM 638 C C . TYR A 1 79 ? 12.041 7.813 -11.653 1.00 85.06 79 TYR A C 1
ATOM 640 O O . TYR A 1 79 ? 12.523 8.895 -11.333 1.00 85.06 79 TYR A O 1
ATOM 648 N N . SER A 1 80 ? 12.353 7.215 -12.805 1.00 87.38 80 SER A N 1
ATOM 649 C CA . SER A 1 80 ? 13.286 7.788 -13.781 1.00 87.38 80 SER A CA 1
ATOM 650 C C . SER A 1 80 ? 12.797 9.127 -14.330 1.00 87.38 80 SER A C 1
ATOM 652 O O . SER A 1 80 ? 13.570 10.078 -14.389 1.00 87.38 80 SER A O 1
ATOM 654 N N . VAL A 1 81 ? 11.512 9.228 -14.680 1.00 85.00 81 VAL A N 1
ATOM 655 C CA . VAL A 1 81 ? 10.898 10.487 -15.124 1.00 85.00 81 VAL A CA 1
ATOM 656 C C . VAL A 1 81 ? 10.954 11.530 -14.011 1.00 85.00 81 VAL A C 1
ATOM 658 O O . VAL A 1 81 ? 11.359 12.663 -14.258 1.00 85.00 81 VAL A O 1
ATOM 661 N N . TRP A 1 82 ? 10.607 11.157 -12.777 1.00 82.62 82 TRP A N 1
ATOM 662 C CA . TRP A 1 82 ? 10.704 12.068 -11.638 1.00 82.62 82 TRP A CA 1
ATOM 663 C C . TRP A 1 82 ? 12.142 12.541 -11.404 1.00 82.62 82 TRP A C 1
ATOM 665 O O . TRP A 1 82 ? 12.357 13.735 -11.245 1.00 82.62 82 TRP A O 1
ATOM 675 N N . ALA A 1 83 ? 13.133 11.650 -11.453 1.00 82.75 83 ALA A N 1
ATOM 676 C CA . ALA A 1 83 ? 14.541 12.000 -11.284 1.00 82.75 83 ALA A CA 1
ATOM 677 C C . ALA A 1 83 ? 15.055 12.938 -12.391 1.00 82.75 83 ALA A C 1
ATOM 679 O O . ALA A 1 83 ? 15.854 13.827 -12.111 1.00 82.75 83 ALA A O 1
ATOM 680 N N . LEU A 1 84 ? 14.571 12.777 -13.627 1.00 82.19 84 LEU A N 1
ATOM 681 C CA . LEU A 1 84 ? 14.885 13.675 -14.743 1.00 82.19 84 LEU A CA 1
ATOM 682 C C . LEU A 1 84 ? 14.230 15.051 -14.593 1.00 82.19 84 LEU A C 1
ATOM 684 O O . LEU A 1 84 ? 14.835 16.051 -14.960 1.00 82.19 84 LEU A O 1
ATOM 688 N N . LEU A 1 85 ? 13.007 15.111 -14.062 1.00 78.19 85 LEU A N 1
ATOM 689 C CA . LEU A 1 85 ? 12.251 16.357 -13.904 1.00 78.19 85 LEU A CA 1
ATOM 690 C C . LEU A 1 85 ? 12.543 17.081 -12.584 1.00 78.19 85 LEU A C 1
ATOM 692 O O . LEU A 1 85 ? 12.362 18.291 -12.504 1.00 78.19 85 LEU A O 1
ATOM 696 N N . SER A 1 86 ? 13.020 16.381 -11.554 1.00 75.56 86 SER A N 1
ATOM 697 C CA . SER A 1 86 ? 13.293 16.948 -10.228 1.00 75.56 86 SER A CA 1
ATOM 698 C C . SER A 1 86 ? 14.234 18.165 -10.255 1.00 75.56 86 SER A C 1
ATOM 700 O O . SER A 1 86 ? 13.941 19.115 -9.529 1.00 75.56 86 SER A O 1
ATOM 702 N N . PRO A 1 87 ? 15.302 18.214 -11.080 1.00 73.12 87 PRO A N 1
ATOM 703 C CA . PRO A 1 87 ? 16.137 19.409 -11.224 1.00 73.12 87 PRO A CA 1
ATOM 704 C C . PRO A 1 87 ? 15.384 20.615 -11.805 1.00 73.12 87 PRO A C 1
ATOM 706 O O . PRO A 1 87 ? 15.727 21.752 -11.502 1.00 73.12 87 PRO A O 1
ATOM 709 N N . TYR A 1 88 ? 14.350 20.377 -12.617 1.00 62.00 88 TYR A N 1
ATOM 710 C CA . TYR A 1 88 ? 13.557 21.417 -13.283 1.00 62.00 88 TYR A CA 1
ATOM 711 C C . TYR A 1 88 ? 12.331 21.857 -12.469 1.00 62.00 88 TYR A C 1
ATOM 713 O O . TYR A 1 88 ? 11.835 22.961 -12.657 1.00 62.00 88 TYR A O 1
ATOM 721 N N . VAL A 1 89 ? 11.850 21.017 -11.546 1.00 58.19 89 VAL A N 1
ATOM 722 C CA . VAL A 1 89 ? 10.737 21.335 -10.630 1.00 58.19 89 VAL A CA 1
ATOM 723 C C . VAL A 1 89 ? 11.222 22.099 -9.385 1.00 58.19 89 VAL A C 1
ATOM 725 O O . VAL A 1 89 ? 10.442 22.809 -8.758 1.00 58.19 89 VAL A O 1
ATOM 728 N N . TRP A 1 90 ? 12.513 22.007 -9.047 1.00 48.03 90 TRP A N 1
ATOM 729 C CA . TRP A 1 90 ? 13.150 22.699 -7.913 1.00 48.03 90 TRP A CA 1
ATOM 730 C C . TRP A 1 90 ? 13.993 23.917 -8.326 1.00 48.03 90 TRP A C 1
ATOM 732 O O . TRP A 1 90 ? 14.982 24.237 -7.669 1.00 48.03 90 TRP A O 1
ATOM 742 N N . CYS A 1 91 ? 13.620 24.622 -9.397 1.00 45.25 91 CY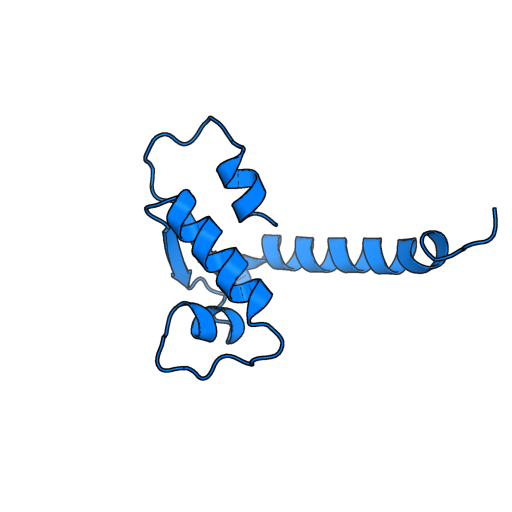S A N 1
ATOM 743 C CA . CYS A 1 91 ? 14.207 25.925 -9.708 1.00 45.25 91 CYS A CA 1
ATOM 744 C C . CYS A 1 91 ? 13.252 27.035 -9.227 1.00 45.25 91 CYS A C 1
ATOM 746 O O . CYS A 1 91 ? 12.289 27.335 -9.928 1.00 45.25 91 CYS A O 1
ATOM 748 N N . PRO A 1 92 ? 13.461 27.648 -8.043 1.00 46.81 92 PRO A N 1
ATOM 749 C CA . PRO A 1 92 ? 12.602 28.725 -7.542 1.00 46.81 92 PRO A CA 1
ATOM 750 C C . PRO A 1 92 ? 12.907 30.093 -8.186 1.00 46.81 92 PRO A C 1
ATOM 752 O O . PRO A 1 92 ? 12.563 31.122 -7.614 1.00 46.81 92 PRO A O 1
ATOM 755 N N . TYR A 1 93 ? 13.561 30.127 -9.351 1.00 47.38 93 TYR A N 1
ATOM 756 C CA . TYR A 1 93 ? 13.968 31.363 -10.021 1.00 47.38 93 TYR A CA 1
ATOM 757 C C . TYR A 1 93 ? 13.659 31.322 -11.521 1.00 47.38 93 TYR A C 1
ATOM 759 O O . TYR A 1 93 ? 14.564 31.192 -12.344 1.00 47.38 93 TYR A O 1
ATOM 767 N N . LEU A 1 94 ? 12.374 31.446 -11.853 1.00 43.31 94 LEU A N 1
ATOM 768 C CA . LEU A 1 94 ? 11.868 32.108 -13.060 1.00 43.31 94 LEU A CA 1
ATOM 769 C C . LEU A 1 94 ? 10.584 32.853 -12.689 1.00 43.31 94 LEU A C 1
ATOM 771 O O . LEU A 1 94 ? 9.742 32.238 -11.995 1.00 43.31 94 LEU A O 1
#

Foldseek 3Di:
DVLVVLLVDPPDDPDAAEAEDAPDPQVCVQPPVVDDDDPVCVVVNVVVVVSDVSNPNYDYDYDDVVVCVVVVVVVVVVVVVCVVCVVVVPDPDD

Organism: Gossypium barbadense (NCBI:txid3634)

pLDDT: mean 76.6, std 11.14, range [43.31, 89.62]

Radius of gyration: 16.46 Å; chains: 1; bounding box: 37×46×30 Å

Sequence (94 aa):
MALKLFLKATMFESHGLLIERDPSTAILWFIDASKLQPWKFWELFKFIENLVEKIGGVTFTNIFREANGLSNALAKFAYSVWALLSPYVWCPYL